Protein AF-A0A7Y3BG24-F1 (afdb_monomer)

Secondary structure (DSSP, 8-state):
-HHHHHHHHHHHHHH--HHHHHHHHHSSSHHHHHHHHHHHHHHHHHHHHHHHHHHHH--GGGGGHHHHHHHT-HHHHHHHHHHHHH----

Solvent-accessible surface area (backbone atoms only — not comparable to full-atom values): 4998 Å² total; per-residue (Å²): 96,64,68,66,54,51,54,53,53,51,50,28,65,75,70,65,53,41,71,61,51,54,53,50,61,38,62,70,43,73,67,44,37,49,50,52,50,52,54,51,53,52,44,50,54,50,47,54,49,49,52,56,48,28,71,74,69,66,43,68,74,36,59,59,24,48,60,37,24,78,76,63,27,51,80,40,10,54,60,49,29,56,54,48,66,70,54,76,88,127

Mean predicted aligned error: 5.22 Å

Structure (mmCIF, N/CA/C/O backbone):
data_AF-A0A7Y3BG24-F1
#
_entry.id   AF-A0A7Y3BG24-F1
#
loop_
_atom_site.group_PDB
_atom_site.id
_atom_site.type_symbol
_atom_site.label_atom_id
_atom_site.label_alt_id
_atom_site.label_comp_id
_atom_site.label_asym_id
_atom_site.label_entity_id
_atom_site.label_seq_id
_atom_site.pdbx_PDB_ins_code
_atom_site.Cartn_x
_atom_site.Cartn_y
_atom_site.Cartn_z
_atom_site.occupancy
_atom_site.B_iso_or_equiv
_atom_site.auth_seq_id
_atom_site.auth_comp_id
_atom_site.auth_asym_id
_atom_site.auth_atom_id
_atom_site.pdbx_PDB_model_num
ATOM 1 N N . ALA A 1 1 ? -9.225 -4.007 -7.974 1.00 64.94 1 ALA A N 1
ATOM 2 C CA . ALA A 1 1 ? -7.767 -3.769 -7.892 1.00 64.94 1 ALA A CA 1
ATOM 3 C C . ALA A 1 1 ? -6.917 -4.700 -8.775 1.00 64.94 1 ALA A C 1
ATOM 5 O O . ALA A 1 1 ? -5.702 -4.630 -8.707 1.00 64.94 1 ALA A O 1
ATOM 6 N N . ILE A 1 2 ? -7.503 -5.540 -9.642 1.00 77.00 2 ILE A N 1
ATOM 7 C CA . ILE A 1 2 ? -6.712 -6.467 -10.475 1.00 77.00 2 ILE A CA 1
ATOM 8 C C . ILE A 1 2 ? -6.069 -5.789 -11.696 1.00 77.00 2 ILE A C 1
ATOM 10 O O . ILE A 1 2 ? -5.120 -6.305 -12.271 1.00 77.00 2 ILE A O 1
ATOM 14 N N . HIS A 1 3 ? -6.586 -4.619 -12.079 1.00 84.62 3 HIS A N 1
ATOM 15 C CA . HIS A 1 3 ? -6.176 -3.914 -13.287 1.00 84.62 3 HIS A CA 1
ATOM 16 C C . HIS A 1 3 ? -4.697 -3.475 -13.252 1.00 84.62 3 HIS A C 1
ATOM 18 O O . HIS A 1 3 ? -3.987 -3.833 -14.184 1.00 84.62 3 HIS A O 1
ATOM 24 N N . PRO A 1 4 ? -4.164 -2.849 -12.179 1.00 86.44 4 PRO A N 1
ATOM 25 C CA . PRO A 1 4 ? -2.722 -2.591 -12.073 1.00 86.44 4 PRO A CA 1
ATOM 26 C C .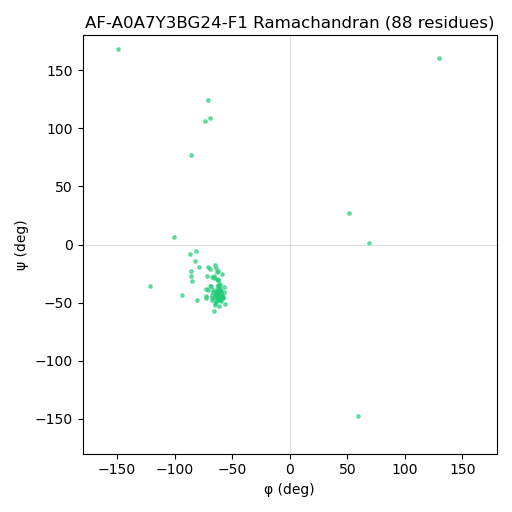 PRO A 1 4 ? -1.868 -3.869 -12.079 1.00 86.44 4 PRO A C 1
ATOM 28 O O . PRO A 1 4 ? -0.837 -3.920 -12.745 1.00 86.44 4 PRO A O 1
ATOM 31 N N . MET A 1 5 ? -2.329 -4.936 -11.410 1.00 87.06 5 MET A N 1
ATOM 32 C CA . MET A 1 5 ? -1.610 -6.217 -11.350 1.00 87.06 5 MET A CA 1
ATOM 33 C C . MET A 1 5 ? -1.432 -6.855 -12.731 1.00 87.06 5 MET A C 1
ATOM 35 O O . MET A 1 5 ? -0.391 -7.450 -12.997 1.00 87.06 5 MET A O 1
ATOM 39 N N . TYR A 1 6 ? -2.415 -6.704 -13.624 1.00 89.25 6 TYR A N 1
ATOM 40 C CA . TYR A 1 6 ? -2.305 -7.169 -15.006 1.00 89.25 6 TYR A CA 1
ATOM 41 C C . TYR A 1 6 ? -1.123 -6.514 -15.735 1.00 89.25 6 TYR A C 1
ATOM 43 O O . TYR A 1 6 ? -0.326 -7.221 -16.349 1.00 89.25 6 TYR A O 1
ATOM 51 N N . TYR A 1 7 ? -0.962 -5.192 -15.617 1.00 89.44 7 TYR A N 1
ATOM 52 C CA . TYR A 1 7 ? 0.153 -4.475 -16.243 1.00 89.44 7 TYR A CA 1
ATOM 53 C C . TYR A 1 7 ? 1.504 -4.863 -15.641 1.00 89.44 7 TYR A C 1
ATOM 55 O O . TYR A 1 7 ? 2.462 -5.043 -16.388 1.00 89.44 7 TYR A O 1
ATOM 63 N N . PHE A 1 8 ? 1.584 -5.056 -14.321 1.00 87.62 8 PHE A N 1
ATOM 64 C CA . PHE A 1 8 ? 2.825 -5.494 -13.673 1.00 87.62 8 PHE A CA 1
ATOM 65 C C . PHE A 1 8 ? 3.258 -6.881 -14.149 1.00 87.62 8 PHE A C 1
ATOM 67 O O . PHE A 1 8 ? 4.411 -7.074 -14.529 1.00 87.62 8 PHE A O 1
ATOM 74 N N . VAL A 1 9 ? 2.326 -7.838 -14.199 1.00 88.81 9 VAL A N 1
ATOM 75 C CA . VAL A 1 9 ? 2.615 -9.195 -14.681 1.00 88.81 9 VAL A CA 1
ATOM 76 C C . VAL A 1 9 ? 2.960 -9.193 -16.170 1.00 88.81 9 VAL A C 1
ATOM 78 O O . VAL A 1 9 ? 3.879 -9.903 -16.573 1.00 88.81 9 VAL A O 1
ATOM 81 N N . ALA A 1 10 ? 2.258 -8.403 -16.988 1.00 91.00 10 ALA A N 1
ATOM 82 C CA . ALA A 1 10 ? 2.570 -8.266 -18.408 1.00 91.00 10 ALA A CA 1
ATOM 83 C C . ALA A 1 10 ? 3.987 -7.712 -18.618 1.00 91.00 10 ALA A C 1
ATOM 85 O O . ALA A 1 10 ? 4.766 -8.316 -19.350 1.00 91.00 10 ALA A O 1
ATOM 86 N N . TYR A 1 11 ? 4.351 -6.640 -17.907 1.00 89.44 11 TYR A N 1
ATOM 87 C CA . TYR A 1 11 ? 5.689 -6.053 -17.969 1.00 89.44 11 TYR A CA 1
ATOM 88 C C . TYR A 1 11 ? 6.777 -7.042 -17.535 1.00 89.44 11 TYR A C 1
ATOM 90 O O . TYR A 1 11 ? 7.774 -7.204 -18.233 1.00 89.44 11 TYR A O 1
ATOM 98 N N . MET A 1 12 ? 6.575 -7.752 -16.420 1.00 89.69 12 MET A N 1
ATOM 99 C CA . MET A 1 12 ? 7.530 -8.756 -15.932 1.00 89.69 12 MET A CA 1
ATOM 100 C C . MET A 1 12 ? 7.725 -9.914 -16.917 1.00 89.69 12 MET A C 1
ATOM 102 O O . MET A 1 12 ? 8.827 -10.454 -17.007 1.00 89.69 12 MET A O 1
ATOM 106 N N . ARG A 1 13 ? 6.665 -10.315 -17.631 1.00 90.31 13 ARG A N 1
ATOM 107 C CA . ARG A 1 13 ? 6.732 -11.354 -18.670 1.00 90.31 13 ARG A CA 1
ATOM 108 C C . ARG A 1 13 ? 7.477 -10.874 -19.911 1.00 90.31 13 ARG A C 1
ATOM 110 O O . ARG A 1 13 ? 8.220 -11.661 -20.481 1.00 90.31 13 ARG A O 1
ATOM 117 N N . ASP A 1 14 ? 7.268 -9.623 -20.306 1.00 91.88 14 ASP A N 1
ATOM 118 C CA . ASP A 1 14 ? 7.882 -9.029 -21.496 1.00 91.88 14 ASP A CA 1
ATOM 119 C C . ASP A 1 14 ? 9.381 -8.750 -21.298 1.00 91.88 14 ASP A C 1
ATOM 121 O O . A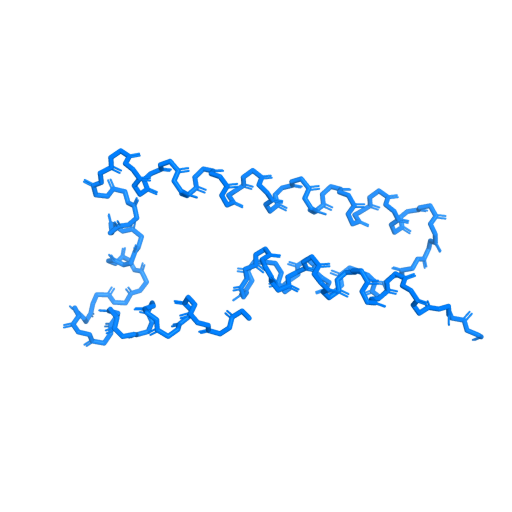SP A 1 14 ? 10.208 -9.113 -22.127 1.00 91.88 14 ASP A O 1
ATOM 125 N N . THR A 1 15 ? 9.753 -8.183 -20.147 1.00 90.19 15 THR A N 1
ATOM 126 C CA . THR A 1 15 ? 11.151 -7.836 -19.833 1.00 90.19 15 THR A CA 1
ATOM 127 C C . THR A 1 15 ? 11.960 -8.989 -19.240 1.00 90.19 15 THR A C 1
ATOM 129 O O . THR A 1 15 ? 13.187 -8.972 -19.301 1.00 90.19 15 THR A O 1
ATOM 132 N N . GLY A 1 16 ? 11.311 -9.989 -18.632 1.00 87.56 16 GLY A N 1
ATOM 133 C CA . GLY A 1 16 ? 11.978 -11.129 -17.988 1.00 87.56 16 GLY A CA 1
ATOM 134 C C . GLY A 1 16 ? 12.767 -10.781 -16.716 1.00 87.56 16 GLY A C 1
ATOM 135 O O . GLY A 1 16 ? 13.351 -11.661 -16.090 1.00 87.56 16 GLY A O 1
ATOM 13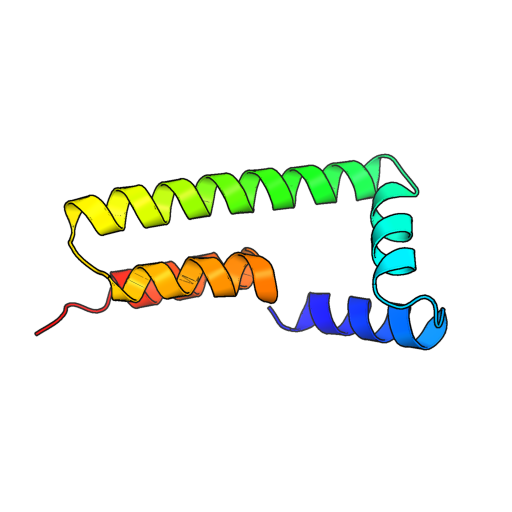6 N N . THR A 1 17 ? 12.764 -9.517 -16.289 1.00 86.31 17 THR A N 1
ATOM 137 C CA . THR A 1 17 ? 13.540 -9.003 -15.145 1.00 86.31 17 THR A CA 1
ATOM 138 C C . THR A 1 17 ? 12.888 -9.273 -13.789 1.00 86.31 17 THR A C 1
ATOM 140 O O . THR A 1 17 ? 13.448 -8.945 -12.741 1.00 86.31 17 THR A O 1
ATOM 143 N N . GLY A 1 18 ? 11.670 -9.819 -13.789 1.00 88.56 18 GLY A N 1
ATOM 144 C CA . GLY A 1 18 ? 10.887 -10.034 -12.578 1.00 88.56 18 GLY A CA 1
ATOM 145 C C . GLY A 1 18 ? 10.606 -8.731 -11.817 1.00 88.56 18 GLY A C 1
ATOM 146 O O . GLY A 1 18 ? 10.461 -7.665 -12.414 1.00 88.56 18 GLY A O 1
ATOM 147 N N . LEU A 1 19 ? 10.519 -8.824 -10.485 1.00 84.06 19 LEU A N 1
ATOM 148 C CA . LEU A 1 19 ? 10.174 -7.688 -9.619 1.00 84.06 19 LEU A CA 1
ATOM 149 C C . LEU A 1 19 ? 11.238 -6.581 -9.620 1.00 84.06 19 LEU A C 1
ATOM 151 O O . LEU A 1 19 ? 10.886 -5.421 -9.448 1.00 84.06 19 LEU A O 1
ATOM 155 N N . GLY A 1 20 ? 12.514 -6.917 -9.842 1.00 86.88 20 GLY A N 1
ATOM 156 C CA . GLY A 1 20 ? 13.605 -5.936 -9.865 1.00 86.88 20 GLY A CA 1
ATOM 157 C C . GLY A 1 20 ? 13.418 -4.895 -10.968 1.00 86.88 20 GLY A C 1
ATOM 158 O O . GLY A 1 20 ? 13.340 -3.707 -10.682 1.00 86.88 20 GLY A O 1
ATOM 159 N N . GLY A 1 21 ? 13.211 -5.336 -12.212 1.00 88.31 21 GLY A N 1
ATOM 160 C CA . GLY A 1 21 ? 12.997 -4.390 -13.315 1.00 88.31 21 GLY A CA 1
ATOM 161 C C . GLY A 1 21 ? 11.647 -3.668 -13.266 1.00 88.31 21 GLY A C 1
ATOM 162 O O . GLY A 1 21 ? 11.499 -2.613 -13.878 1.00 88.31 21 GLY A O 1
ATOM 163 N N . LEU A 1 22 ? 10.664 -4.198 -12.525 1.00 87.25 22 LEU A N 1
ATOM 164 C CA . LEU A 1 22 ? 9.424 -3.474 -12.232 1.00 87.25 22 LEU A CA 1
ATOM 165 C C . LEU A 1 22 ? 9.702 -2.275 -11.312 1.00 87.25 22 LEU A C 1
ATOM 167 O O . LEU A 1 22 ? 9.195 -1.184 -11.560 1.00 87.25 22 LEU A O 1
ATOM 171 N N . ILE A 1 23 ? 10.535 -2.474 -10.284 1.00 87.38 23 ILE A N 1
ATOM 172 C CA . ILE A 1 23 ? 10.976 -1.405 -9.384 1.00 87.38 23 ILE A CA 1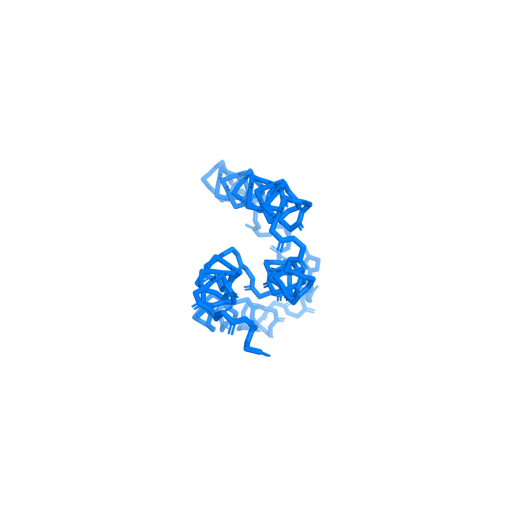
ATOM 173 C C . ILE A 1 23 ? 11.767 -0.365 -10.179 1.00 87.38 23 ILE A C 1
ATOM 175 O O . ILE A 1 23 ? 11.440 0.815 -10.101 1.00 87.38 23 ILE A O 1
ATOM 179 N N . ASP A 1 24 ? 12.724 -0.777 -11.010 1.00 88.50 24 ASP A N 1
ATOM 180 C CA . ASP A 1 24 ? 13.496 0.162 -11.836 1.00 88.50 24 ASP A CA 1
ATOM 181 C C . ASP A 1 24 ? 12.588 1.020 -12.735 1.00 88.50 24 ASP A C 1
ATOM 183 O O . ASP A 1 24 ? 12.761 2.238 -12.829 1.00 88.50 24 ASP A O 1
ATOM 187 N N . ALA A 1 25 ? 11.553 0.415 -13.329 1.00 88.88 25 ALA A N 1
ATOM 188 C CA . ALA A 1 25 ? 10.569 1.128 -14.143 1.00 88.88 25 ALA A CA 1
ATOM 189 C C . ALA A 1 25 ? 9.759 2.164 -13.348 1.00 88.88 25 ALA A C 1
ATOM 191 O O . ALA A 1 25 ? 9.341 3.183 -13.899 1.00 88.88 25 ALA A O 1
ATOM 192 N N . TRP A 1 26 ? 9.549 1.946 -12.052 1.00 88.25 26 TRP A N 1
ATOM 193 C CA . TRP A 1 26 ? 8.877 2.920 -11.197 1.00 88.25 26 TRP A CA 1
ATOM 194 C C . TRP A 1 26 ? 9.744 4.149 -10.900 1.00 88.25 26 TRP A C 1
ATOM 196 O O . TRP A 1 26 ? 9.207 5.244 -10.722 1.00 88.25 26 TRP A O 1
ATOM 206 N N . TYR A 1 27 ? 11.070 4.010 -10.924 1.00 89.12 27 TYR A N 1
ATOM 207 C CA . TYR A 1 27 ? 12.019 5.104 -10.680 1.00 89.12 27 TYR A CA 1
ATOM 208 C C . TYR A 1 27 ? 12.625 5.696 -11.965 1.00 89.12 27 TYR A C 1
ATOM 210 O O . TYR A 1 27 ? 13.486 6.571 -11.888 1.00 89.12 27 TYR A O 1
ATOM 218 N N . VAL A 1 28 ? 12.159 5.278 -13.148 1.00 92.50 28 VAL A N 1
ATOM 219 C CA . VAL A 1 28 ? 12.740 5.686 -14.441 1.00 92.50 28 VAL A CA 1
ATOM 220 C C . VAL A 1 28 ? 12.577 7.181 -14.749 1.00 92.50 28 VAL A C 1
ATOM 222 O O . VAL A 1 28 ? 13.373 7.752 -15.492 1.00 92.50 28 VAL A O 1
ATOM 225 N N . ASN A 1 29 ? 11.546 7.837 -14.207 1.00 92.19 29 ASN A N 1
ATOM 226 C CA . ASN A 1 29 ? 11.326 9.270 -14.389 1.00 92.19 29 ASN A CA 1
ATOM 227 C C . ASN A 1 29 ? 10.629 9.916 -13.179 1.00 92.19 29 ASN A C 1
ATOM 229 O O . ASN A 1 29 ? 10.092 9.245 -12.298 1.00 92.19 29 ASN A O 1
ATOM 233 N N . ALA A 1 30 ? 10.611 11.253 -13.149 1.00 91.94 30 ALA A N 1
ATOM 234 C CA . ALA A 1 30 ? 10.034 12.019 -12.043 1.00 91.94 30 ALA A CA 1
ATOM 235 C C . ALA A 1 30 ? 8.522 11.786 -11.848 1.00 91.94 30 ALA A C 1
ATOM 237 O O . ALA A 1 30 ? 8.038 11.847 -10.720 1.00 91.94 30 ALA A O 1
ATOM 238 N N . SER A 1 31 ? 7.774 11.498 -12.920 1.00 91.38 31 SER A N 1
ATOM 239 C CA . SER A 1 31 ? 6.328 11.262 -12.842 1.00 91.38 31 SER A CA 1
ATOM 240 C C . SER A 1 31 ? 6.009 9.916 -12.191 1.00 91.38 31 SER A C 1
ATOM 242 O O . SER A 1 31 ? 5.186 9.864 -11.276 1.00 91.38 31 SER A O 1
ATOM 244 N N . THR A 1 32 ? 6.695 8.841 -12.591 1.00 90.06 32 THR A N 1
ATOM 245 C CA . THR A 1 32 ? 6.521 7.515 -11.978 1.00 90.06 32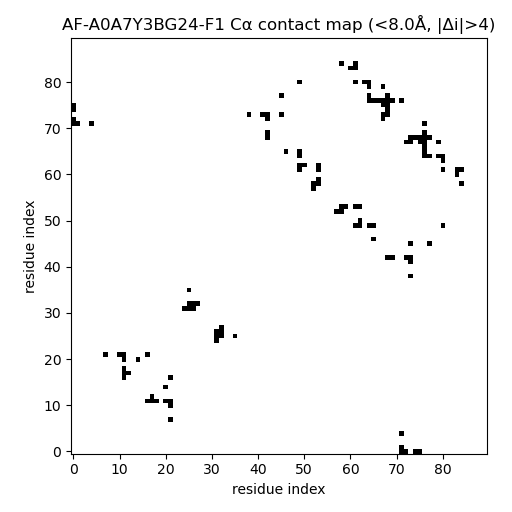 THR A CA 1
ATOM 246 C C . THR A 1 32 ? 7.040 7.496 -10.544 1.00 90.06 32 THR A C 1
ATOM 248 O O . THR A 1 32 ? 6.398 6.912 -9.674 1.00 90.06 32 THR A O 1
ATOM 251 N N . HIS A 1 33 ? 8.122 8.226 -10.263 1.00 91.88 33 HIS A N 1
ATOM 252 C CA . HIS A 1 33 ? 8.619 8.392 -8.901 1.00 91.88 33 HIS A CA 1
ATOM 253 C C . HIS A 1 33 ? 7.599 9.114 -8.003 1.00 91.88 33 HIS A C 1
ATOM 255 O O . HIS A 1 33 ? 7.358 8.687 -6.873 1.00 91.88 33 HIS A O 1
ATOM 261 N N . GLY A 1 34 ? 6.941 10.160 -8.518 1.00 92.56 34 GLY A N 1
ATOM 262 C CA . GLY A 1 34 ? 5.842 10.833 -7.822 1.00 92.56 34 GLY A CA 1
ATOM 263 C C . GLY A 1 34 ? 4.672 9.894 -7.511 1.00 92.56 34 GLY A C 1
ATOM 264 O O . GLY A 1 34 ? 4.150 9.920 -6.399 1.00 92.56 34 GLY A O 1
ATOM 265 N N . LEU A 1 35 ? 4.311 9.009 -8.448 1.00 91.88 35 LEU A N 1
ATOM 266 C CA . LEU A 1 35 ? 3.264 8.002 -8.240 1.00 91.88 35 LEU A CA 1
ATOM 267 C C . LEU A 1 35 ? 3.627 6.996 -7.134 1.00 91.88 35 LEU A C 1
ATOM 269 O O . LEU A 1 35 ? 2.771 6.646 -6.323 1.00 91.88 35 LEU A O 1
ATOM 273 N N . VAL A 1 36 ? 4.886 6.546 -7.061 1.00 91.50 36 VAL A N 1
ATOM 274 C CA . VAL A 1 36 ? 5.349 5.665 -5.970 1.00 91.50 36 VAL A CA 1
ATOM 275 C C . VAL A 1 36 ? 5.199 6.351 -4.615 1.00 91.50 36 VAL A C 1
ATOM 277 O O . VAL A 1 36 ? 4.733 5.727 -3.659 1.00 91.50 36 VAL A O 1
ATOM 280 N N . 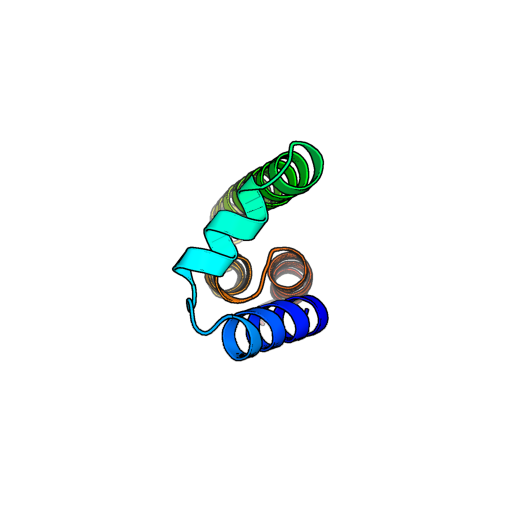TRP A 1 37 ? 5.565 7.632 -4.525 1.00 94.12 37 TRP A N 1
ATOM 281 C CA . TRP A 1 37 ? 5.419 8.409 -3.295 1.00 94.12 37 TRP A CA 1
ATOM 282 C C . TRP A 1 37 ? 3.961 8.578 -2.880 1.00 94.12 37 TRP A C 1
ATOM 284 O O . TRP A 1 37 ? 3.647 8.361 -1.709 1.00 94.12 37 TRP A O 1
ATOM 294 N N . ASP A 1 38 ? 3.075 8.889 -3.825 1.00 93.69 38 ASP A N 1
ATOM 295 C CA . ASP A 1 38 ? 1.634 8.989 -3.572 1.00 93.69 38 ASP A CA 1
ATOM 296 C C . ASP A 1 38 ? 1.078 7.684 -2.974 1.00 93.69 38 ASP A C 1
ATOM 298 O O . ASP A 1 38 ? 0.506 7.677 -1.880 1.00 93.69 38 ASP A O 1
ATOM 302 N N . LEU A 1 39 ? 1.363 6.549 -3.622 1.00 92.56 39 LEU A N 1
ATOM 303 C CA . LEU A 1 39 ? 0.938 5.222 -3.167 1.00 92.56 39 LEU A CA 1
ATOM 304 C C . LEU A 1 39 ? 1.524 4.855 -1.795 1.00 92.56 39 LEU A C 1
ATOM 306 O O . LEU A 1 39 ? 0.832 4.264 -0.964 1.00 92.56 39 LEU A O 1
ATOM 310 N N . THR A 1 40 ? 2.785 5.214 -1.543 1.00 93.81 40 THR A N 1
ATOM 311 C CA . THR A 1 40 ? 3.475 4.930 -0.276 1.00 93.81 40 THR A CA 1
ATOM 312 C C . THR A 1 40 ? 2.859 5.720 0.874 1.00 93.81 40 THR A C 1
ATOM 314 O O . THR A 1 40 ? 2.538 5.144 1.917 1.00 93.81 40 THR A O 1
ATOM 317 N N . ILE A 1 41 ? 2.635 7.022 0.680 1.00 95.75 41 ILE A N 1
ATOM 318 C CA . ILE A 1 41 ? 1.990 7.882 1.680 1.00 95.75 41 ILE A CA 1
ATOM 319 C C . ILE A 1 41 ? 0.570 7.382 1.953 1.00 95.75 41 ILE A C 1
ATOM 321 O O . ILE A 1 41 ? 0.184 7.247 3.117 1.00 95.75 41 ILE A O 1
ATOM 325 N N . ALA A 1 42 ? -0.184 7.031 0.908 1.00 95.00 42 ALA A N 1
ATOM 326 C CA . ALA A 1 42 ? -1.535 6.503 1.050 1.00 95.00 42 ALA A CA 1
ATOM 327 C C . ALA A 1 42 ? -1.570 5.167 1.820 1.00 95.00 42 ALA A C 1
ATOM 329 O O . ALA A 1 42 ? -2.425 4.980 2.688 1.00 95.00 42 ALA A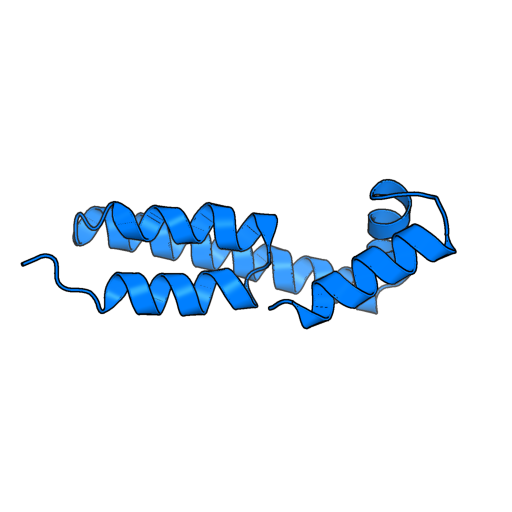 O 1
ATOM 330 N N . ALA A 1 43 ? -0.622 4.257 1.565 1.00 94.38 43 ALA A N 1
ATOM 331 C CA . ALA A 1 43 ? -0.510 2.990 2.289 1.00 94.38 43 ALA A CA 1
ATOM 332 C C . ALA A 1 43 ? -0.189 3.194 3.779 1.00 94.38 43 ALA A C 1
ATOM 334 O O . ALA A 1 43 ? -0.795 2.544 4.637 1.00 94.38 43 ALA A O 1
ATOM 335 N N . ILE A 1 44 ? 0.722 4.120 4.100 1.00 96.38 44 ILE A N 1
ATOM 336 C CA . ILE A 1 44 ? 1.070 4.465 5.486 1.00 96.38 44 ILE A CA 1
ATOM 337 C C . ILE A 1 44 ? -0.135 5.087 6.194 1.00 96.38 44 ILE A C 1
ATOM 339 O O . ILE A 1 44 ? -0.512 4.630 7.274 1.00 96.38 44 ILE A O 1
ATOM 343 N N . ALA A 1 45 ? -0.772 6.086 5.578 1.00 96.12 45 ALA A N 1
ATOM 344 C CA . ALA A 1 45 ? -1.934 6.762 6.146 1.00 96.12 45 ALA A CA 1
ATOM 345 C C . ALA A 1 45 ? -3.078 5.776 6.435 1.00 96.12 45 ALA A C 1
ATOM 347 O O . ALA A 1 45 ? -3.638 5.781 7.534 1.00 96.12 45 ALA A O 1
ATOM 348 N N . LEU A 1 46 ? -3.376 4.878 5.487 1.00 94.00 46 LEU A N 1
ATOM 349 C CA . LEU A 1 46 ? -4.385 3.836 5.667 1.00 94.00 46 LEU A CA 1
ATOM 350 C C . LEU A 1 46 ? -4.004 2.856 6.784 1.00 94.00 46 LEU A C 1
ATOM 352 O O . LEU A 1 46 ? -4.855 2.500 7.594 1.00 94.00 46 LEU A O 1
ATOM 356 N N . THR A 1 47 ? -2.739 2.450 6.873 1.00 94.44 47 THR A N 1
ATOM 357 C CA . THR A 1 47 ? -2.267 1.537 7.927 1.00 94.44 47 THR A CA 1
ATOM 358 C C . THR A 1 47 ? -2.423 2.157 9.315 1.00 94.44 47 THR A C 1
ATOM 360 O O . THR A 1 47 ? -2.982 1.521 10.210 1.00 94.44 47 THR A O 1
ATOM 363 N N . VAL A 1 48 ? -2.001 3.415 9.486 1.00 95.44 48 VAL A N 1
ATOM 364 C CA . VAL A 1 48 ? -2.174 4.157 10.746 1.00 95.44 48 VAL A CA 1
ATOM 365 C C . VAL A 1 48 ? -3.654 4.258 11.109 1.00 95.44 48 VAL A C 1
ATOM 367 O O . VAL A 1 48 ? -4.021 4.003 12.255 1.00 95.44 48 VAL A O 1
ATOM 370 N N . TRP A 1 49 ? -4.512 4.562 10.132 1.00 93.38 49 TRP A N 1
ATOM 371 C CA . TRP A 1 49 ? -5.955 4.639 10.342 1.00 93.38 49 TRP A CA 1
ATOM 372 C C . TRP A 1 49 ? -6.563 3.296 10.779 1.00 93.38 49 TRP A C 1
ATOM 374 O O . TRP A 1 49 ? -7.303 3.246 11.764 1.00 93.38 49 TRP A O 1
ATOM 384 N N . ILE A 1 50 ? -6.218 2.196 10.097 1.00 91.50 50 ILE A N 1
ATOM 385 C CA . ILE A 1 50 ? -6.689 0.846 10.444 1.00 91.50 50 ILE A CA 1
ATOM 386 C C . ILE A 1 50 ? -6.291 0.493 11.880 1.00 91.50 50 ILE A C 1
ATOM 388 O O . ILE A 1 50 ? -7.129 0.002 12.640 1.00 91.50 50 ILE A O 1
ATOM 392 N N . ILE A 1 51 ? -5.038 0.753 12.264 1.00 91.56 51 ILE A N 1
ATOM 393 C CA . ILE A 1 51 ? -4.530 0.463 13.611 1.00 91.56 51 ILE A CA 1
ATOM 394 C C . ILE A 1 51 ? -5.267 1.306 14.656 1.00 91.56 51 ILE A C 1
ATOM 396 O O . ILE A 1 51 ? -5.768 0.756 15.639 1.00 91.56 51 ILE A O 1
ATOM 400 N N . ALA A 1 52 ? -5.377 2.619 14.429 1.00 91.75 52 ALA A N 1
ATOM 401 C CA . ALA A 1 52 ? -6.045 3.536 15.347 1.00 91.75 52 ALA A CA 1
ATOM 402 C C . ALA A 1 52 ? -7.512 3.142 15.574 1.00 91.75 52 ALA A C 1
ATOM 404 O O . ALA A 1 52 ? -7.977 3.093 16.713 1.00 91.75 52 ALA A O 1
ATOM 405 N N . GLU A 1 53 ? -8.241 2.794 14.511 1.00 89.00 53 GLU A N 1
ATOM 406 C CA . GLU A 1 53 ? -9.641 2.396 14.649 1.00 89.00 53 GLU A CA 1
ATOM 407 C C . GLU A 1 53 ? -9.796 1.002 15.273 1.00 89.00 53 GLU A C 1
ATOM 409 O O . GLU A 1 53 ? -10.688 0.802 16.101 1.00 89.00 53 GLU A O 1
ATOM 414 N N . THR A 1 54 ? -8.919 0.052 14.932 1.00 87.94 54 THR A N 1
ATOM 415 C CA . THR A 1 54 ? -8.923 -1.291 15.539 1.00 87.94 54 THR A CA 1
ATOM 416 C C . THR A 1 54 ? -8.705 -1.206 17.048 1.00 87.94 54 THR A C 1
ATOM 418 O O . THR A 1 54 ? -9.381 -1.913 17.794 1.00 87.94 54 THR A O 1
ATOM 421 N N . ALA A 1 55 ? -7.831 -0.309 17.515 1.00 87.12 55 ALA A N 1
ATOM 422 C CA . ALA A 1 55 ? -7.586 -0.104 18.941 1.00 87.12 55 ALA A CA 1
ATOM 423 C C . ALA A 1 55 ? -8.832 0.403 19.693 1.00 87.12 55 ALA A C 1
ATOM 425 O O . ALA A 1 55 ? -9.097 -0.042 20.809 1.00 87.12 55 ALA A O 1
ATOM 426 N N . VAL A 1 56 ? -9.625 1.288 19.077 1.00 87.62 56 VAL A N 1
ATOM 427 C CA . VAL A 1 56 ? -10.835 1.863 19.696 1.00 87.62 56 VAL A CA 1
ATOM 428 C C . VAL A 1 56 ? -12.031 0.913 19.604 1.00 87.62 56 VAL A C 1
ATOM 430 O O . VAL A 1 56 ? -12.717 0.681 20.597 1.00 87.62 56 VAL A O 1
ATOM 433 N N . ARG A 1 57 ? -12.293 0.347 18.419 1.00 83.88 57 ARG A N 1
ATOM 434 C CA . ARG A 1 57 ? -13.473 -0.498 18.155 1.00 83.88 57 ARG A CA 1
ATOM 435 C C . ARG A 1 57 ? -13.262 -1.974 18.502 1.00 83.88 57 ARG A C 1
ATOM 437 O O . ARG A 1 57 ? -14.214 -2.742 18.425 1.00 83.88 57 ARG A O 1
ATOM 444 N N . LYS A 1 58 ? -12.030 -2.384 18.836 1.00 82.56 58 LYS A N 1
ATOM 445 C CA . LYS A 1 58 ? -11.612 -3.787 19.040 1.00 82.56 58 LYS A CA 1
ATOM 446 C C . LYS A 1 58 ? -11.989 -4.720 17.875 1.00 82.56 58 LYS A C 1
ATOM 448 O O . LYS A 1 58 ? -12.155 -5.922 18.061 1.00 82.56 58 LYS A O 1
ATOM 453 N N . ASN A 1 59 ? -12.104 -4.177 16.660 1.00 81.56 59 ASN A N 1
ATOM 454 C CA . ASN A 1 59 ? -12.441 -4.935 15.456 1.00 81.56 59 ASN A CA 1
ATOM 455 C C . ASN A 1 59 ? -11.179 -5.550 14.830 1.00 81.56 59 ASN A C 1
ATOM 457 O O . ASN A 1 59 ? -10.650 -5.044 13.843 1.00 81.56 59 ASN A O 1
ATOM 461 N N . TRP A 1 60 ? -10.685 -6.643 15.413 1.00 83.25 60 TRP A N 1
ATOM 462 C CA . TRP A 1 60 ? -9.448 -7.314 14.985 1.00 83.25 60 TRP A CA 1
ATOM 463 C C . TRP A 1 60 ? -9.470 -7.800 13.529 1.00 83.25 60 TRP A C 1
ATOM 465 O O . TRP A 1 60 ? -8.423 -7.885 12.892 1.00 83.25 60 TRP A O 1
ATOM 475 N N . LEU A 1 61 ? -10.658 -8.062 12.975 1.00 84.69 61 LEU A N 1
ATOM 476 C CA . LEU A 1 61 ? -10.835 -8.446 11.572 1.00 84.69 61 LEU A CA 1
ATOM 477 C C . LEU A 1 61 ? -10.374 -7.349 10.605 1.00 84.69 61 LEU A C 1
ATOM 479 O O . LEU A 1 61 ? -9.868 -7.664 9.528 1.00 84.69 61 LEU A O 1
ATOM 483 N N . ALA A 1 62 ? -10.480 -6.073 10.992 1.00 86.12 62 ALA A N 1
ATOM 484 C CA . ALA A 1 62 ? -10.058 -4.948 10.162 1.00 86.12 62 ALA A CA 1
ATOM 485 C C . ALA A 1 62 ? -8.549 -4.956 9.850 1.00 86.12 62 ALA A C 1
ATOM 487 O O . ALA A 1 62 ? -8.143 -4.413 8.821 1.00 86.12 62 ALA A O 1
ATOM 488 N N . LEU A 1 63 ? -7.722 -5.630 10.664 1.00 87.81 63 LEU A N 1
ATOM 489 C CA . LEU A 1 63 ? -6.278 -5.756 10.429 1.00 87.81 63 LEU A CA 1
ATOM 490 C C . LEU A 1 63 ? -5.947 -6.508 9.135 1.00 87.81 63 LEU A C 1
ATOM 492 O O . LEU A 1 63 ? -4.892 -6.264 8.558 1.00 87.81 63 LEU A O 1
ATOM 496 N N . VAL A 1 64 ? -6.852 -7.354 8.626 1.00 88.75 64 VAL A N 1
ATOM 497 C CA . VAL A 1 64 ? -6.681 -8.059 7.339 1.00 88.75 64 VAL A CA 1
ATOM 498 C C . VAL A 1 64 ? -6.618 -7.084 6.152 1.00 88.75 64 VAL A C 1
ATOM 500 O O . VAL A 1 64 ? -6.060 -7.408 5.103 1.00 88.75 64 VAL A O 1
ATOM 503 N N . ALA A 1 65 ? -7.107 -5.852 6.303 1.00 90.56 65 ALA A N 1
ATOM 504 C CA . ALA A 1 65 ? -6.959 -4.837 5.266 1.00 90.56 65 ALA A CA 1
ATOM 505 C C . ALA A 1 65 ? -5.508 -4.346 5.086 1.00 90.56 65 ALA A C 1
ATOM 507 O O . ALA A 1 65 ? -5.163 -3.861 4.006 1.00 90.56 65 ALA A O 1
ATOM 508 N N . ILE A 1 66 ? -4.637 -4.517 6.089 1.00 91.06 66 ILE A N 1
ATOM 509 C CA . ILE A 1 66 ? -3.210 -4.168 5.998 1.00 91.06 66 ILE A CA 1
ATOM 510 C C . ILE A 1 66 ? -2.492 -5.062 4.973 1.00 91.06 66 ILE A C 1
ATOM 512 O O . ILE A 1 66 ? -1.978 -4.518 3.994 1.00 91.06 66 ILE A O 1
ATOM 516 N N . PRO A 1 67 ? -2.489 -6.410 5.083 1.00 90.19 67 PRO A N 1
ATOM 517 C CA . PRO A 1 67 ? -1.867 -7.249 4.062 1.00 90.19 67 PRO A CA 1
ATOM 518 C C . PRO A 1 67 ? -2.520 -7.064 2.686 1.00 90.19 67 PRO A C 1
ATOM 520 O O . PRO A 1 67 ? -1.813 -7.049 1.685 1.00 90.19 67 PRO A O 1
ATOM 523 N N . ALA A 1 68 ? -3.831 -6.811 2.600 1.00 90.25 68 ALA A N 1
ATOM 524 C CA . ALA A 1 68 ? -4.466 -6.486 1.317 1.00 90.25 68 ALA A CA 1
ATOM 525 C C . ALA A 1 68 ? -3.916 -5.189 0.683 1.00 90.25 68 ALA A C 1
ATOM 527 O O . ALA A 1 68 ? -3.766 -5.114 -0.538 1.00 90.25 68 ALA A O 1
ATOM 528 N N . THR A 1 69 ? -3.575 -4.187 1.499 1.00 91.75 69 THR A N 1
ATOM 529 C CA . THR A 1 69 ? -2.985 -2.915 1.048 1.00 91.75 69 THR A CA 1
ATOM 530 C C . THR A 1 69 ? -1.605 -3.121 0.430 1.00 91.75 69 THR A C 1
ATOM 532 O O . THR A 1 69 ? -1.345 -2.585 -0.644 1.00 91.75 69 THR A O 1
ATOM 535 N N . TYR A 1 70 ? -0.741 -3.919 1.061 1.00 88.00 70 TYR A N 1
ATOM 536 C CA . TYR A 1 70 ? 0.635 -4.125 0.594 1.00 88.00 70 TYR A CA 1
ATOM 537 C C . TYR A 1 70 ? 0.765 -5.214 -0.479 1.00 88.00 70 TYR A C 1
ATOM 539 O O . TYR A 1 70 ? 1.624 -5.107 -1.349 1.00 88.00 70 TYR A O 1
ATOM 547 N N . CYS A 1 71 ? -0.082 -6.247 -0.454 1.00 85.44 71 CYS A N 1
ATOM 548 C CA . CYS A 1 71 ? -0.010 -7.347 -1.421 1.00 85.44 71 CYS A CA 1
ATOM 549 C C . CYS A 1 71 ? -0.778 -7.072 -2.722 1.00 85.44 71 CYS A C 1
ATOM 551 O O . CYS A 1 71 ? -0.443 -7.648 -3.752 1.00 85.44 71 CYS A O 1
ATOM 553 N N . ILE A 1 72 ? -1.827 -6.242 -2.681 1.00 87.38 72 ILE A N 1
ATOM 554 C CA . ILE A 1 72 ? -2.705 -5.985 -3.839 1.00 87.38 72 ILE A CA 1
ATOM 555 C C . ILE A 1 72 ? -2.726 -4.496 -4.201 1.00 87.38 72 ILE A C 1
ATOM 557 O O . ILE A 1 72 ? -2.825 -4.144 -5.375 1.00 87.38 72 ILE A O 1
ATOM 561 N N . GLY A 1 73 ? -2.654 -3.618 -3.201 1.00 88.50 73 GLY A N 1
ATOM 562 C CA . GLY A 1 73 ? -2.619 -2.169 -3.371 1.00 88.50 73 GLY A CA 1
ATOM 563 C C . GLY A 1 73 ? -3.645 -1.441 -2.504 1.00 88.50 73 GLY A C 1
ATOM 564 O O . GLY A 1 73 ? -4.661 -2.003 -2.077 1.00 88.50 73 GLY A O 1
ATOM 565 N N . VAL A 1 74 ? -3.417 -0.142 -2.302 1.00 88.88 74 VAL A N 1
ATOM 566 C CA . VAL A 1 74 ? -4.270 0.743 -1.485 1.00 88.88 74 VAL A CA 1
ATOM 567 C C . VAL A 1 74 ? -5.720 0.763 -1.977 1.00 88.88 74 VAL A C 1
ATOM 569 O O . VAL A 1 74 ? -6.653 0.721 -1.176 1.00 88.88 74 VAL A O 1
ATOM 572 N N . SER A 1 75 ? -5.928 0.709 -3.296 1.00 89.38 75 SER A N 1
ATOM 573 C CA . SER A 1 75 ? -7.264 0.651 -3.905 1.00 89.38 75 SER A CA 1
ATOM 574 C C . SER A 1 75 ? -8.041 -0.629 -3.573 1.00 89.38 75 SER A C 1
ATOM 576 O O . SER A 1 75 ? -9.249 -0.669 -3.783 1.00 89.38 75 SER A O 1
ATOM 578 N N . CYS A 1 76 ? -7.375 -1.689 -3.101 1.00 89.06 76 CYS A N 1
ATOM 579 C CA . CYS A 1 76 ? -8.030 -2.885 -2.565 1.00 89.06 76 CYS A CA 1
ATOM 580 C C . CYS A 1 76 ? -8.198 -2.801 -1.047 1.00 89.06 76 CYS A C 1
ATOM 582 O O . CYS A 1 76 ? -9.254 -3.155 -0.520 1.00 89.06 76 CYS A O 1
ATOM 584 N N . GLY A 1 77 ? -7.154 -2.340 -0.355 1.00 87.56 77 GLY A N 1
ATOM 585 C CA . GLY A 1 77 ? -7.120 -2.254 1.100 1.00 87.56 77 GLY A CA 1
ATOM 586 C C . GLY A 1 77 ? -8.203 -1.346 1.672 1.00 87.56 77 GLY A C 1
ATOM 587 O O . GLY A 1 77 ? -8.911 -1.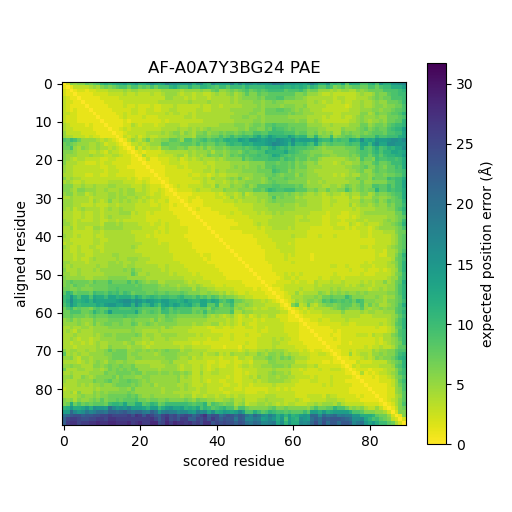751 2.591 1.00 87.56 77 GLY A O 1
ATOM 588 N N . LEU A 1 78 ? -8.396 -0.157 1.092 1.00 88.31 78 LEU A N 1
ATOM 589 C CA . LEU A 1 78 ? -9.375 0.812 1.589 1.00 88.31 78 LEU A CA 1
ATOM 590 C C . LEU A 1 78 ? -10.830 0.303 1.476 1.00 88.31 78 LEU A C 1
ATOM 592 O O . LEU A 1 78 ? -11.520 0.300 2.497 1.00 88.31 78 LEU A O 1
ATOM 596 N N . PRO A 1 79 ? -11.326 -0.179 0.316 1.00 88.62 79 PRO A N 1
ATOM 597 C CA . PRO A 1 79 ? -12.674 -0.746 0.238 1.00 88.62 79 PRO A CA 1
ATOM 598 C C . PRO A 1 79 ? -12.869 -1.959 1.150 1.00 88.62 79 PRO A C 1
ATOM 600 O O . PRO A 1 79 ? -13.915 -2.080 1.786 1.00 88.62 79 PRO A O 1
ATOM 603 N N . LEU A 1 80 ? -11.864 -2.838 1.255 1.00 87.81 80 LEU A N 1
ATOM 604 C CA . LEU A 1 80 ? -11.927 -3.998 2.146 1.00 87.81 80 LEU A CA 1
ATOM 605 C C . LEU A 1 80 ? -12.028 -3.568 3.612 1.00 87.81 80 LEU A C 1
ATOM 607 O O . LEU A 1 80 ? -12.845 -4.110 4.354 1.00 87.81 80 LEU A O 1
ATOM 611 N N . TYR A 1 81 ? -11.240 -2.575 4.016 1.00 88.56 81 TYR A N 1
ATOM 612 C CA . TYR A 1 81 ? -11.308 -2.001 5.351 1.00 88.56 81 TYR A CA 1
ATOM 613 C C . TYR A 1 81 ? -12.690 -1.406 5.645 1.00 88.56 81 TYR A C 1
ATOM 615 O O . TYR A 1 81 ? -13.287 -1.731 6.668 1.00 88.56 81 TYR A O 1
ATOM 623 N N . LEU A 1 82 ? -13.238 -0.595 4.734 1.00 88.00 82 LEU A N 1
ATOM 624 C CA . LEU A 1 82 ? -14.577 -0.015 4.892 1.00 88.00 82 LEU A CA 1
ATOM 625 C C . LEU A 1 82 ? -15.668 -1.093 4.968 1.00 88.00 82 LEU A C 1
ATOM 627 O O . LEU A 1 82 ? -16.622 -0.964 5.739 1.00 88.00 82 LEU A O 1
ATOM 631 N N . PHE A 1 83 ? -15.513 -2.183 4.218 1.00 87.50 83 PHE A N 1
ATOM 632 C CA . PHE A 1 83 ? -16.422 -3.317 4.309 1.00 87.50 83 PHE A CA 1
ATOM 633 C C . PHE A 1 83 ? -16.308 -4.026 5.662 1.00 87.50 83 PHE A C 1
ATOM 635 O O . PHE A 1 83 ? -17.318 -4.287 6.299 1.00 87.50 83 PHE A O 1
ATOM 642 N N . LEU A 1 84 ? -15.098 -4.292 6.157 1.00 84.69 84 LEU A N 1
ATOM 643 C CA . LEU A 1 84 ? -14.888 -4.918 7.471 1.00 84.69 84 LEU A CA 1
ATOM 644 C C . LEU A 1 84 ? -15.312 -4.017 8.638 1.00 84.69 84 LEU A C 1
ATOM 646 O O . LEU A 1 84 ? -15.710 -4.517 9.686 1.00 84.69 84 LEU A O 1
ATOM 650 N N . ARG A 1 85 ? -15.262 -2.698 8.445 1.00 82.31 85 ARG A N 1
ATOM 651 C CA . ARG A 1 85 ? -15.738 -1.686 9.392 1.00 82.31 85 ARG A CA 1
ATOM 652 C C . ARG A 1 85 ? -17.257 -1.666 9.539 1.00 82.31 85 ARG A C 1
ATOM 654 O O . ARG A 1 85 ? -17.752 -1.374 10.621 1.00 82.31 85 ARG A O 1
ATOM 661 N N . THR A 1 86 ? -17.987 -1.910 8.453 1.00 82.31 86 THR A N 1
ATOM 662 C CA . THR A 1 86 ? -19.461 -1.863 8.440 1.00 82.31 86 THR A CA 1
ATOM 663 C C . THR A 1 86 ? -20.103 -3.151 8.947 1.00 82.31 86 THR A C 1
ATOM 665 O O . THR A 1 86 ? -21.284 -3.152 9.284 1.00 82.31 86 THR A O 1
ATOM 668 N N . ARG A 1 87 ? -19.329 -4.236 9.055 1.00 72.12 87 ARG A N 1
ATOM 669 C CA . ARG A 1 87 ? -19.755 -5.478 9.700 1.00 72.12 87 ARG A CA 1
ATOM 670 C C . ARG A 1 87 ? -19.771 -5.274 11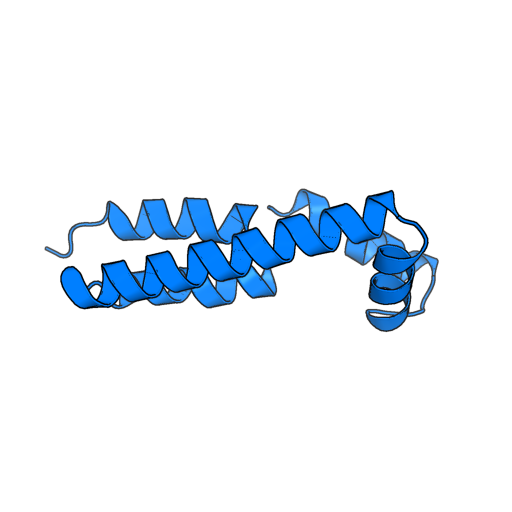.217 1.00 72.12 87 ARG A C 1
ATOM 672 O O . ARG A 1 87 ? -18.716 -5.219 11.844 1.00 72.12 87 ARG A O 1
ATOM 679 N N . ASN A 1 88 ? -20.961 -5.160 11.800 1.00 59.75 88 ASN A N 1
ATOM 680 C CA . ASN A 1 88 ? -21.121 -5.293 13.244 1.00 59.75 88 ASN A CA 1
ATOM 681 C C . ASN A 1 88 ? -20.898 -6.769 13.614 1.00 59.75 88 ASN A C 1
ATOM 683 O O . ASN A 1 88 ? -21.568 -7.617 13.029 1.00 59.75 88 ASN A O 1
ATOM 687 N N . PRO A 1 89 ? -19.973 -7.099 14.532 1.00 56.53 89 PRO A N 1
ATOM 688 C CA . PRO A 1 89 ? -19.966 -8.415 15.149 1.00 56.53 89 PRO A CA 1
ATOM 689 C C . PRO A 1 89 ? -21.197 -8.499 16.058 1.00 56.53 89 PRO A C 1
ATOM 691 O O . PRO A 1 89 ? -21.289 -7.772 17.047 1.00 56.53 89 PRO A O 1
ATOM 694 N N . GLU A 1 90 ? -22.169 -9.303 15.642 1.00 52.34 90 GLU A N 1
ATOM 695 C CA . GLU A 1 90 ? -23.287 -9.772 16.466 1.00 52.34 90 GLU A CA 1
ATOM 696 C C . GLU A 1 90 ? -22.828 -10.763 17.544 1.00 52.34 90 GLU A C 1
ATOM 698 O O . GLU A 1 90 ? -21.923 -11.584 17.256 1.00 52.34 90 GLU A O 1
#

pLDDT: mean 87.62, std 7.48, range [52.34, 96.38]

Foldseek 3Di:
DCVVVVVLVVVCVVVVPHPVVVVVVCVVDPVSVVVVVVQVVLLVVLQVVLVVVCVVVVLPVLNVLNCCCVVPHSVRSVVVSVVSVPDDDD

Sequence (90 aa):
AIHPMYYFVAYMRDTGTGLGGLIDAWYVNASTHGLVWDLTIAAIALTVWIIAETAVRKNWLALVAIPATYCIGVSCGLPLYLFLRTRNPE

Radius of gyration: 15.73 Å; Cα contacts (8 Å, |Δi|>4): 68; chains: 1; bounding box: 37×23×41 Å